Protein AF-A0A453RQS5-F1 (afdb_monomer)

pLDDT: mean 82.47, std 14.27, range [38.06, 96.38]

Organism: Aegilops tauschii subsp. strangulata (NCBI:txid200361)

Mean predicted aligned error: 12.26 Å

Solvent-accessible surface area (backbone atoms only — not comparable to full-atom values): 6063 Å² total; per-residue (Å²): 144,63,66,71,64,75,70,64,76,80,88,71,53,76,68,55,52,51,54,48,56,52,50,55,59,60,53,71,75,60,81,87,71,93,68,81,88,80,87,64,29,88,88,38,98,84,26,63,82,45,75,64,60,52,54,54,60,74,51,65,89,60,77,82,64,94,69,73,65,82,76,88,76,69,90,59,60,82,92,64,65,75,85,88,84,130

Secondary structure (DSSP, 8-state):
--HHHHT--S---HHHHHHHHHHHHHH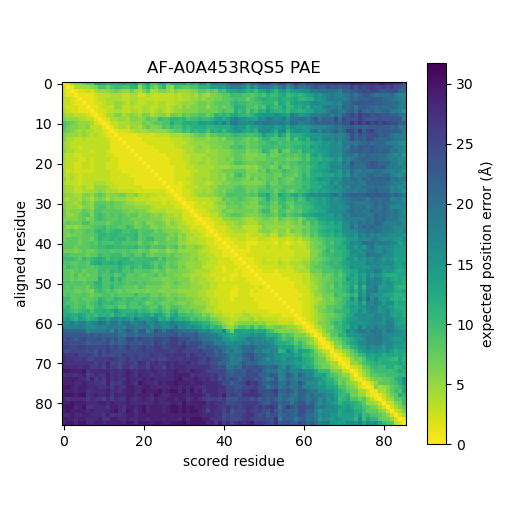HTPPPPSSPP----TTSTT----HHHHHHHHTTTPPPPTT-S--S---S-GGG-S----

Radius of gyration: 23.91 Å; Cα contacts (8 Å, |Δi|>4): 18; chains: 1; bounding box: 50×21×63 Å

Sequence (86 aa):
NRGWIADIHGTLHPRAVIEYVELWRLLQTIQLSNEPDKLSWKWTADGSYSARSAYHALFIGDTTAPFWRPIWKTWAPSNAKIFLWL

Foldseek 3Di:
DCVVVVVDDDDDDPVNVVVVVVVVVVCVPDDDDPDDDDQACPQDPRSDDDPVSVVVVVCVVPDPDPPPDPCPDDPDDPVPPPDPDD

Structure (mmCIF, N/CA/C/O backbone):
data_AF-A0A453RQS5-F1
#
_entry.id   AF-A0A453RQS5-F1
#
loop_
_atom_site.group_PDB
_atom_site.id
_atom_site.type_symbol
_atom_site.label_atom_id
_atom_site.label_alt_id
_atom_site.label_comp_id
_atom_site.label_asym_id
_atom_site.label_entity_id
_atom_site.label_seq_id
_atom_site.pdbx_PDB_ins_code
_atom_site.Cartn_x
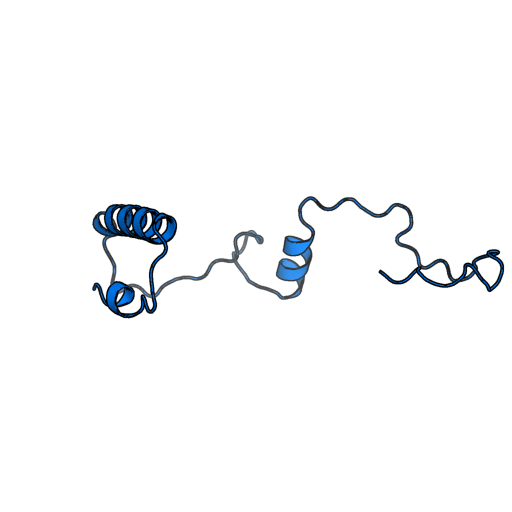_atom_site.Cartn_y
_atom_site.Cartn_z
_atom_site.occupancy
_atom_site.B_iso_or_equiv
_atom_site.auth_seq_id
_atom_site.auth_comp_id
_atom_site.auth_asym_id
_atom_site.auth_atom_id
_atom_site.pdbx_PDB_model_num
ATOM 1 N N . ASN A 1 1 ? -15.226 5.846 17.573 1.00 61.94 1 ASN A N 1
ATOM 2 C CA . ASN A 1 1 ? -14.319 5.083 16.693 1.00 61.94 1 ASN A CA 1
ATOM 3 C C . ASN A 1 1 ? -15.005 4.628 15.391 1.00 61.94 1 ASN A C 1
ATOM 5 O O . ASN A 1 1 ? -15.064 3.443 15.096 1.00 61.94 1 ASN A O 1
ATOM 9 N N . ARG A 1 2 ? -15.618 5.563 14.648 1.00 75.94 2 ARG A N 1
ATOM 10 C CA . ARG A 1 2 ? -16.344 5.320 13.377 1.00 75.94 2 ARG A CA 1
ATOM 11 C C . ARG A 1 2 ? -16.223 6.527 12.425 1.00 75.94 2 ARG A C 1
ATOM 13 O O . ARG A 1 2 ? -17.045 6.696 11.534 1.00 75.94 2 ARG A O 1
ATOM 20 N N . GLY A 1 3 ? -15.221 7.384 12.663 1.00 82.50 3 GLY A N 1
ATOM 21 C CA . GLY A 1 3 ? -15.024 8.644 11.934 1.00 82.50 3 GLY A CA 1
ATOM 22 C C . GLY A 1 3 ? -14.778 8.427 10.444 1.00 82.50 3 GLY A C 1
ATOM 23 O O . GLY A 1 3 ? -15.329 9.157 9.636 1.00 82.50 3 GLY A O 1
ATOM 24 N N . TRP A 1 4 ? -14.112 7.324 10.097 1.00 86.38 4 TRP A N 1
ATOM 25 C CA . TRP A 1 4 ? -13.820 6.942 8.715 1.00 86.38 4 TRP A CA 1
ATOM 26 C C . TRP A 1 4 ? -15.055 6.821 7.811 1.00 86.38 4 TRP A C 1
ATOM 28 O O . TRP A 1 4 ? -14.925 6.974 6.605 1.00 86.38 4 TRP A O 1
ATOM 38 N N . ILE A 1 5 ? -16.254 6.556 8.356 1.00 87.19 5 ILE A N 1
ATOM 39 C CA . ILE A 1 5 ? -17.487 6.527 7.550 1.00 87.19 5 ILE A CA 1
ATOM 40 C C . ILE A 1 5 ? -17.825 7.933 7.049 1.00 87.19 5 ILE A C 1
ATOM 42 O O . ILE A 1 5 ? -18.282 8.089 5.922 1.00 87.19 5 ILE A O 1
ATOM 46 N N . ALA A 1 6 ? -17.624 8.946 7.896 1.00 87.81 6 ALA A N 1
ATOM 47 C CA . ALA A 1 6 ? -17.909 10.333 7.555 1.00 87.81 6 ALA A CA 1
ATOM 48 C C . ALA A 1 6 ? -16.917 10.890 6.525 1.00 87.81 6 ALA A C 1
ATOM 50 O O . ALA A 1 6 ? -17.284 11.805 5.797 1.00 87.81 6 ALA A O 1
ATOM 51 N N . ASP A 1 7 ? -15.720 10.303 6.430 1.00 88.25 7 ASP A N 1
ATOM 52 C CA . ASP A 1 7 ? -14.699 10.654 5.435 1.00 88.25 7 ASP A CA 1
ATOM 53 C C . ASP A 1 7 ? -15.019 10.096 4.031 1.00 88.25 7 ASP A C 1
ATOM 55 O O . ASP A 1 7 ? -14.368 10.450 3.044 1.00 88.25 7 ASP A O 1
ATOM 59 N N . ILE A 1 8 ? -16.023 9.216 3.908 1.00 87.31 8 ILE A N 1
ATOM 60 C CA . ILE A 1 8 ? -16.480 8.702 2.614 1.00 87.31 8 ILE A CA 1
ATOM 61 C C . ILE A 1 8 ? -17.377 9.753 1.964 1.00 87.31 8 ILE A C 1
ATOM 63 O O . ILE A 1 8 ? -18.534 9.943 2.342 1.00 87.31 8 ILE A O 1
ATOM 67 N N . HIS A 1 9 ? -16.844 10.419 0.943 1.00 85.31 9 HIS A N 1
ATOM 68 C CA . HIS A 1 9 ? -17.540 11.474 0.216 1.00 85.31 9 HIS A CA 1
ATOM 69 C C . HIS A 1 9 ? -17.823 11.093 -1.242 1.00 85.31 9 HIS A C 1
ATOM 71 O O . HIS A 1 9 ? -17.062 10.368 -1.881 1.00 85.31 9 HIS A O 1
ATOM 77 N N . GLY A 1 10 ? -18.909 11.652 -1.784 1.00 84.50 10 GLY A N 1
ATOM 78 C CA . GLY A 1 10 ? -19.316 11.478 -3.179 1.00 84.50 10 GLY A CA 1
ATOM 79 C C . GLY A 1 10 ? -20.325 10.349 -3.407 1.00 84.50 10 GLY A C 1
ATOM 80 O O . GLY A 1 10 ? -20.721 9.625 -2.495 1.00 84.50 10 GLY A O 1
ATOM 81 N N . THR A 1 11 ? -20.788 10.222 -4.651 1.00 84.06 11 THR A N 1
ATOM 82 C CA . THR A 1 11 ? -21.712 9.156 -5.053 1.00 84.06 11 THR A CA 1
ATOM 83 C C . THR A 1 11 ? -20.979 7.823 -5.131 1.00 84.06 11 THR A C 1
ATOM 85 O O . THR A 1 11 ? -20.121 7.631 -5.994 1.00 84.06 11 THR A O 1
ATOM 88 N N . LEU A 1 12 ? -21.347 6.884 -4.261 1.00 84.38 12 LEU A N 1
ATOM 89 C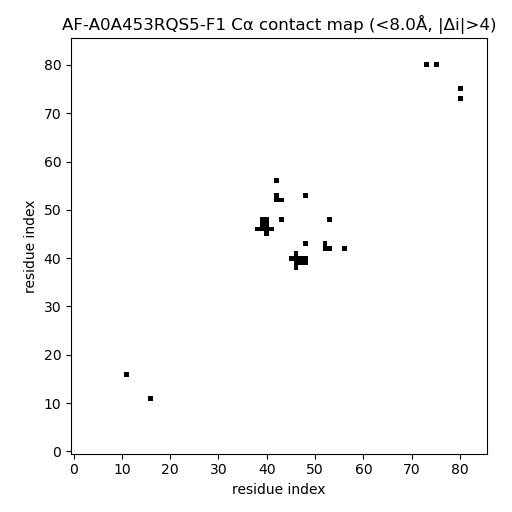 CA . LEU A 1 12 ? -20.824 5.522 -4.290 1.00 84.38 12 LEU A CA 1
ATOM 90 C C . LEU A 1 12 ? -21.466 4.742 -5.442 1.00 84.38 12 LEU A C 1
ATOM 92 O O . LEU A 1 12 ? -22.675 4.513 -5.468 1.00 84.38 12 LEU A O 1
ATOM 96 N N . HIS A 1 13 ? -20.647 4.303 -6.395 1.00 91.00 13 HIS A N 1
ATOM 97 C CA . HIS A 1 13 ? -21.073 3.329 -7.396 1.00 91.00 13 HIS A CA 1
ATOM 98 C C . HIS A 1 13 ? -21.443 1.999 -6.696 1.00 91.00 13 HIS A C 1
ATOM 100 O O . HIS A 1 13 ? -20.793 1.664 -5.706 1.00 91.00 13 HIS A O 1
ATOM 106 N N . PRO A 1 14 ? -22.426 1.207 -7.175 1.00 92.88 14 PRO A N 1
ATOM 107 C CA . PRO A 1 14 ? -22.819 -0.077 -6.587 1.00 92.88 14 PRO A CA 1
ATOM 108 C C . PRO A 1 14 ? -21.679 -0.970 -6.079 1.00 92.88 14 PRO A C 1
ATOM 110 O O . PRO A 1 14 ? -21.778 -1.530 -4.991 1.00 92.88 14 PRO A O 1
ATOM 113 N N . ARG A 1 15 ? -20.569 -1.064 -6.820 1.00 93.31 15 ARG A N 1
ATOM 114 C CA . ARG A 1 15 ? -19.389 -1.823 -6.386 1.00 93.31 15 ARG A CA 1
ATOM 115 C C . ARG A 1 15 ? -18.764 -1.272 -5.099 1.00 93.31 15 ARG A C 1
ATOM 117 O O . ARG A 1 15 ? -18.477 -2.039 -4.190 1.00 93.31 15 ARG A O 1
ATOM 124 N N . ALA A 1 16 ? -18.620 0.046 -4.999 1.00 90.88 16 ALA A N 1
ATOM 125 C CA . ALA A 1 16 ? -18.077 0.700 -3.813 1.00 90.88 16 ALA A CA 1
ATOM 126 C C . ALA A 1 16 ? -18.983 0.502 -2.583 1.00 90.88 16 ALA A C 1
ATOM 128 O O . ALA A 1 16 ? -18.495 0.430 -1.460 1.00 90.88 16 ALA A O 1
ATOM 129 N N . VAL A 1 17 ? -20.301 0.354 -2.780 1.00 92.06 17 VAL A N 1
ATOM 130 C CA . VAL A 1 17 ? -21.235 0.009 -1.692 1.00 92.06 17 VAL A CA 1
ATOM 131 C C . VAL A 1 17 ? -20.974 -1.406 -1.168 1.00 92.06 17 VAL A C 1
ATOM 133 O O . VAL A 1 17 ? -20.998 -1.621 0.042 1.00 92.06 17 VAL A O 1
ATOM 136 N N . ILE A 1 18 ? -20.697 -2.366 -2.056 1.00 95.00 18 ILE A N 1
ATOM 137 C CA . ILE A 1 18 ? -20.337 -3.737 -1.660 1.00 95.00 18 ILE A CA 1
ATOM 138 C C . ILE A 1 18 ? -19.030 -3.723 -0.861 1.00 95.00 18 ILE A C 1
ATOM 140 O O . ILE A 1 18 ? -18.997 -4.233 0.258 1.00 95.00 18 ILE A O 1
ATOM 144 N N . GLU A 1 19 ? -17.996 -3.066 -1.391 1.00 92.94 19 GLU A N 1
ATOM 145 C CA . GLU A 1 19 ? -16.687 -2.933 -0.737 1.00 92.94 19 GLU A CA 1
ATOM 146 C C . GLU A 1 19 ? -16.810 -2.250 0.638 1.00 92.94 19 GLU A C 1
ATOM 148 O O . GLU A 1 19 ? -16.194 -2.684 1.613 1.00 92.94 19 GLU A O 1
ATOM 153 N N . TYR A 1 20 ? -17.679 -1.241 0.762 1.00 91.44 20 TYR A N 1
ATOM 154 C CA . TYR A 1 20 ? -17.996 -0.610 2.043 1.00 91.44 20 TYR A CA 1
ATOM 155 C C . TYR A 1 20 ? -18.599 -1.596 3.052 1.00 91.44 20 TYR A C 1
ATOM 157 O O . TYR A 1 20 ? -18.162 -1.635 4.202 1.00 91.44 20 TYR A O 1
ATOM 165 N N . VAL A 1 21 ? -19.598 -2.394 2.654 1.00 93.19 21 VAL A N 1
ATOM 166 C CA . VAL A 1 21 ? -20.247 -3.362 3.557 1.00 93.19 21 VAL A CA 1
ATOM 167 C C . VAL A 1 21 ? -19.264 -4.447 3.998 1.00 93.19 21 VAL A C 1
ATOM 169 O O . VAL A 1 21 ? -19.282 -4.854 5.163 1.00 93.19 21 VAL A O 1
ATOM 172 N N . GLU A 1 22 ? -18.396 -4.906 3.098 1.00 94.75 22 GLU A N 1
ATOM 173 C CA . GLU A 1 22 ? -17.335 -5.864 3.415 1.00 94.75 22 GLU A CA 1
ATOM 174 C C . GLU A 1 22 ? -16.348 -5.284 4.430 1.00 94.75 22 GLU A C 1
ATOM 176 O O . GLU A 1 22 ? -16.121 -5.888 5.483 1.00 94.75 22 GLU A O 1
ATOM 181 N N . LEU A 1 23 ? -15.841 -4.076 4.175 1.00 92.75 23 LEU A N 1
ATOM 182 C CA . LEU A 1 23 ? -14.939 -3.383 5.090 1.00 92.75 23 LEU A CA 1
ATOM 183 C C . LEU A 1 23 ? -15.599 -3.145 6.453 1.00 92.75 23 LEU A C 1
ATOM 185 O O . LEU A 1 23 ? -14.999 -3.423 7.489 1.00 92.75 23 LEU A O 1
ATOM 189 N N . TRP A 1 24 ? -16.855 -2.694 6.470 1.00 91.38 24 TRP A N 1
ATOM 190 C CA . TRP A 1 24 ? -17.619 -2.478 7.697 1.00 91.38 24 TRP A CA 1
ATOM 191 C C . TRP A 1 24 ? -17.677 -3.735 8.565 1.00 91.38 24 TRP A C 1
ATOM 193 O O . TRP A 1 24 ? -17.467 -3.649 9.777 1.00 91.38 24 TRP A O 1
ATOM 203 N N . ARG A 1 25 ? -17.943 -4.897 7.951 1.00 92.88 25 ARG A N 1
ATOM 204 C CA . ARG A 1 25 ? -17.997 -6.197 8.638 1.00 92.88 25 ARG A CA 1
ATOM 205 C C . ARG A 1 25 ? -16.635 -6.604 9.192 1.00 92.88 25 ARG A C 1
ATOM 207 O O . ARG A 1 25 ? -16.569 -7.002 10.351 1.00 92.88 25 ARG A O 1
ATOM 214 N N . LEU A 1 26 ? -15.570 -6.464 8.403 1.00 93.00 26 LEU A N 1
ATOM 215 C CA . LEU A 1 26 ? -14.201 -6.776 8.831 1.00 93.00 26 LEU A CA 1
ATOM 216 C C . LEU A 1 26 ? -13.756 -5.893 10.002 1.00 93.00 26 LEU A C 1
ATOM 218 O O . LEU A 1 26 ? -13.133 -6.370 10.946 1.00 93.00 26 LEU A O 1
ATOM 222 N N . LEU A 1 27 ? -14.120 -4.611 9.980 1.00 91.38 27 LEU A N 1
ATOM 223 C CA . LEU A 1 27 ? -13.758 -3.677 11.042 1.00 91.38 27 LEU A CA 1
ATOM 224 C C . LEU A 1 27 ? -14.533 -3.918 12.347 1.00 91.38 27 LEU A C 1
ATOM 226 O O . LEU A 1 27 ? -14.012 -3.573 13.404 1.00 91.38 27 LEU A O 1
ATOM 230 N N . GLN A 1 28 ? -15.727 -4.536 12.324 1.00 89.94 28 GLN A N 1
ATOM 231 C CA . GLN A 1 28 ? -16.455 -4.860 13.568 1.00 89.94 28 GLN A CA 1
ATOM 232 C C . GLN A 1 28 ? -15.666 -5.807 14.482 1.00 89.94 28 GLN A C 1
ATOM 234 O O . GLN A 1 28 ? -15.856 -5.779 15.695 1.00 89.94 28 GLN A O 1
ATOM 239 N N . THR A 1 29 ? -14.806 -6.658 13.916 1.00 89.81 29 THR A N 1
ATOM 240 C CA . THR A 1 29 ? -14.025 -7.632 14.689 1.00 89.81 29 THR A CA 1
ATOM 241 C C . THR A 1 29 ? -12.714 -7.062 15.227 1.00 89.81 29 THR A C 1
ATOM 243 O O . THR A 1 29 ? -12.037 -7.730 16.005 1.00 89.81 29 THR A O 1
ATOM 246 N N . ILE A 1 30 ? -12.337 -5.842 14.831 1.00 89.69 30 ILE A N 1
ATOM 247 C CA . ILE A 1 30 ? -11.073 -5.221 15.231 1.00 89.69 30 ILE A CA 1
ATOM 248 C C . ILE A 1 30 ? -11.261 -4.458 16.543 1.00 89.69 30 ILE A C 1
ATOM 250 O O . ILE A 1 30 ? -12.082 -3.547 16.644 1.00 89.69 30 ILE A O 1
ATOM 254 N N . GLN A 1 31 ? -10.4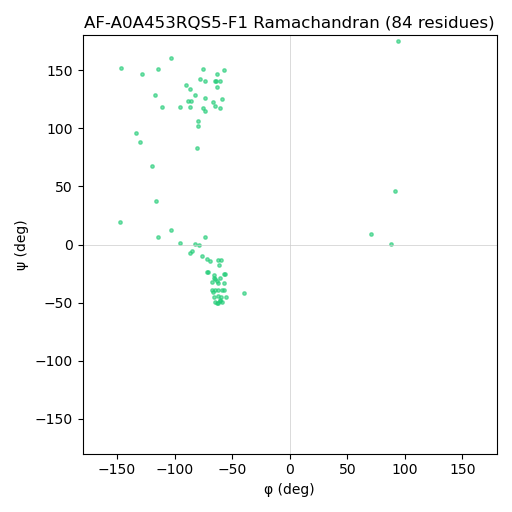53 -4.804 17.542 1.00 89.50 31 GLN A N 1
ATOM 255 C CA . GLN A 1 31 ? -10.341 -4.061 18.794 1.00 89.50 31 GLN A CA 1
ATOM 256 C C . GLN A 1 31 ? -9.155 -3.102 18.686 1.00 89.50 31 GLN A C 1
ATOM 258 O O . GLN A 1 31 ? -8.025 -3.548 18.498 1.00 89.50 31 GLN A O 1
ATOM 263 N N . LEU A 1 32 ? -9.405 -1.794 18.780 1.00 87.69 32 LEU A N 1
ATOM 264 C CA . LEU A 1 32 ? -8.315 -0.819 18.815 1.00 87.69 32 LEU A CA 1
ATOM 265 C C . LEU A 1 32 ? -7.680 -0.776 20.204 1.00 87.69 32 LEU A C 1
ATOM 267 O O . LEU A 1 32 ? -8.372 -0.829 21.221 1.00 87.69 32 LEU A O 1
ATOM 271 N N . SER A 1 33 ? -6.362 -0.619 20.223 1.00 90.88 33 SER A N 1
ATOM 272 C CA . SER A 1 33 ? -5.581 -0.310 21.416 1.00 90.88 33 SER A CA 1
ATOM 273 C C . SER A 1 33 ? -5.181 1.163 21.436 1.00 90.88 33 SER A C 1
ATOM 275 O O . SER A 1 33 ? -5.124 1.806 20.393 1.00 90.88 33 SER A O 1
ATOM 277 N N . ASN A 1 34 ? -4.825 1.675 22.615 1.00 92.00 34 ASN A N 1
ATOM 278 C CA . ASN A 1 34 ? -4.184 2.989 22.752 1.00 92.00 34 ASN A CA 1
ATOM 279 C C . ASN A 1 34 ? -2.677 2.962 22.428 1.00 92.00 34 ASN A C 1
ATOM 281 O O . ASN A 1 34 ? -2.016 3.993 22.524 1.00 92.00 34 ASN A O 1
ATOM 285 N N . GLU A 1 35 ? -2.127 1.795 22.086 1.00 94.38 35 GLU A N 1
ATOM 286 C CA . GLU A 1 35 ? -0.745 1.677 21.626 1.00 94.38 35 GLU A CA 1
ATOM 287 C C . GLU A 1 35 ? -0.556 2.421 20.297 1.00 94.38 35 GLU A C 1
ATOM 289 O O . GLU A 1 35 ? -1.435 2.350 19.434 1.00 94.38 35 GLU A O 1
ATOM 294 N N . PRO A 1 36 ? 0.577 3.117 20.105 1.00 92.56 36 PRO A N 1
ATOM 295 C CA . PRO A 1 36 ? 0.867 3.782 18.847 1.00 92.56 36 PRO A CA 1
ATOM 296 C C . PRO A 1 36 ? 1.037 2.765 17.716 1.00 92.56 36 PRO A C 1
ATOM 298 O O . PRO A 1 36 ? 1.680 1.721 17.882 1.00 92.56 36 PRO A O 1
ATOM 301 N N . ASP A 1 37 ? 0.515 3.112 16.541 1.00 90.88 37 ASP A N 1
ATOM 302 C CA . ASP A 1 37 ? 0.698 2.314 15.334 1.00 90.88 37 ASP A CA 1
ATOM 303 C C . ASP A 1 37 ? 2.183 2.191 14.974 1.00 90.88 37 ASP A C 1
ATOM 305 O O . ASP A 1 37 ? 2.967 3.142 15.068 1.00 90.88 37 ASP A O 1
ATOM 309 N N . LYS A 1 38 ? 2.570 0.997 14.521 1.00 89.94 38 LYS A N 1
ATOM 310 C CA . LYS A 1 38 ? 3.928 0.702 14.057 1.00 89.94 38 LYS A CA 1
ATOM 311 C C . LYS A 1 38 ? 3.907 0.478 12.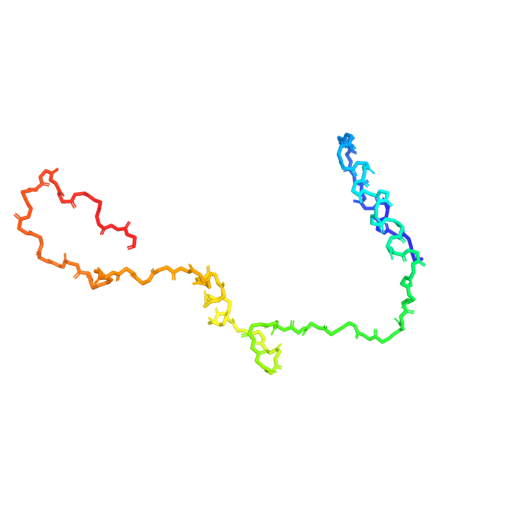555 1.00 89.94 38 LYS A C 1
ATOM 313 O O . LYS A 1 38 ? 3.286 -0.466 12.073 1.00 89.94 38 LYS A O 1
ATOM 318 N N . LEU A 1 39 ? 4.627 1.319 11.820 1.00 89.31 39 LEU A N 1
ATOM 319 C CA . LEU A 1 39 ? 4.848 1.123 10.393 1.00 89.31 39 LEU A CA 1
ATOM 320 C C . LEU A 1 39 ? 6.064 0.215 10.199 1.00 89.31 39 LEU A C 1
ATOM 322 O O . LEU A 1 39 ? 7.170 0.575 10.594 1.00 89.31 39 LEU A O 1
ATOM 326 N N . SER A 1 40 ? 5.860 -0.950 9.582 1.00 94.31 40 SER A N 1
ATOM 327 C CA . SER A 1 40 ? 6.939 -1.860 9.194 1.00 94.31 40 SER A CA 1
ATOM 328 C C . SER A 1 40 ? 6.995 -2.022 7.677 1.00 94.31 40 SER A C 1
ATOM 330 O O . SER A 1 40 ? 6.005 -2.292 6.993 1.00 94.31 40 SER A O 1
ATOM 332 N N . TRP A 1 41 ? 8.186 -1.833 7.122 1.00 95.88 41 TRP A N 1
ATOM 333 C CA . TRP A 1 41 ? 8.447 -2.007 5.705 1.00 95.88 41 TRP A CA 1
ATOM 334 C C . TRP A 1 41 ? 8.622 -3.491 5.380 1.00 95.88 41 TRP A C 1
ATOM 336 O O . TRP A 1 41 ? 9.677 -4.073 5.602 1.00 95.88 41 TRP A O 1
ATOM 346 N N . LYS A 1 42 ? 7.585 -4.114 4.812 1.00 95.12 42 LYS A N 1
ATOM 347 C CA . LYS A 1 42 ? 7.547 -5.567 4.548 1.00 95.12 42 LYS A CA 1
ATOM 348 C C . LYS A 1 42 ? 8.654 -6.109 3.629 1.00 95.12 42 LYS A C 1
ATOM 350 O O . LYS A 1 42 ? 8.798 -7.320 3.509 1.00 95.12 42 LYS A O 1
ATOM 355 N N . TRP A 1 43 ? 9.378 -5.234 2.931 1.00 94.25 43 TRP A N 1
ATOM 356 C CA . TRP A 1 43 ? 10.394 -5.617 1.948 1.00 94.25 43 TRP A CA 1
ATOM 357 C C . TRP A 1 43 ? 11.816 -5.644 2.515 1.00 94.25 43 TRP A C 1
ATOM 359 O O . TRP A 1 43 ? 12.759 -5.926 1.778 1.00 94.25 43 TRP A O 1
ATOM 369 N N . THR A 1 44 ? 11.992 -5.355 3.804 1.00 94.50 44 THR A N 1
ATOM 370 C CA . THR A 1 44 ? 13.260 -5.555 4.509 1.00 94.50 44 THR A CA 1
ATOM 371 C C . THR A 1 44 ? 13.023 -6.356 5.785 1.00 94.50 44 THR A C 1
ATOM 373 O O . THR A 1 44 ? 11.974 -6.255 6.416 1.00 94.50 44 THR A O 1
ATOM 376 N N . ALA A 1 45 ? 13.998 -7.183 6.167 1.00 93.75 45 ALA A N 1
ATOM 377 C CA . ALA A 1 45 ? 13.873 -8.053 7.339 1.00 93.75 45 ALA A CA 1
ATOM 378 C C . ALA A 1 45 ? 13.796 -7.268 8.660 1.00 93.75 45 ALA A C 1
ATOM 380 O O . ALA A 1 45 ? 13.184 -7.726 9.619 1.00 93.75 45 ALA A O 1
ATOM 381 N N . ASP A 1 46 ? 14.404 -6.083 8.698 1.00 93.94 46 ASP A N 1
ATOM 382 C CA . ASP A 1 46 ? 14.391 -5.173 9.842 1.00 93.94 46 ASP A CA 1
ATOM 383 C C . ASP A 1 46 ? 13.148 -4.266 9.882 1.00 93.94 46 ASP A C 1
ATOM 385 O O . ASP A 1 46 ? 12.964 -3.517 10.837 1.00 93.94 46 ASP A O 1
ATOM 389 N N . GLY A 1 47 ? 12.294 -4.311 8.852 1.00 94.94 47 GLY A N 1
ATOM 390 C CA . GLY A 1 47 ? 11.122 -3.447 8.740 1.00 94.94 47 GLY A CA 1
ATOM 391 C C . GLY A 1 47 ? 11.443 -1.977 8.451 1.00 94.94 47 GLY A C 1
ATOM 392 O O . GLY A 1 47 ? 10.529 -1.151 8.492 1.00 94.94 47 GLY A O 1
ATOM 393 N N . SER A 1 48 ? 12.697 -1.626 8.150 1.00 95.31 48 SER A N 1
ATOM 394 C CA . SER A 1 48 ? 13.108 -0.248 7.878 1.00 95.31 48 SER A CA 1
ATOM 395 C C . SER A 1 48 ? 12.826 0.176 6.439 1.00 95.31 48 SER A C 1
ATOM 397 O O . SER A 1 48 ? 13.261 -0.440 5.461 1.00 95.31 48 SER A O 1
ATOM 399 N N . TYR A 1 49 ? 12.156 1.313 6.292 1.00 94.81 49 TYR A N 1
ATOM 400 C CA . TYR A 1 49 ? 11.991 1.949 4.993 1.00 94.81 49 TYR A CA 1
ATOM 401 C C . TYR A 1 49 ? 13.296 2.607 4.518 1.00 94.81 49 TYR A C 1
ATOM 403 O O . TYR A 1 49 ? 13.995 3.275 5.277 1.00 94.81 49 TYR A O 1
ATOM 411 N N . SER A 1 50 ? 13.581 2.498 3.219 1.00 95.50 50 SER A N 1
ATOM 412 C CA . SER A 1 50 ? 14.558 3.343 2.533 1.00 95.50 50 SER A CA 1
ATOM 413 C C . SER A 1 50 ? 14.110 3.579 1.092 1.00 95.50 50 SER A C 1
ATOM 415 O O . SER A 1 50 ? 13.469 2.718 0.490 1.00 95.50 50 SER A O 1
ATOM 417 N N . ALA A 1 51 ? 14.500 4.707 0.491 1.00 96.38 51 ALA A N 1
ATOM 418 C CA . ALA A 1 51 ? 14.212 4.962 -0.925 1.00 96.38 51 ALA A CA 1
ATOM 419 C C . ALA A 1 51 ? 14.785 3.859 -1.837 1.00 96.38 51 ALA A C 1
ATOM 421 O O . ALA A 1 51 ? 14.178 3.487 -2.837 1.00 96.38 51 ALA A O 1
ATOM 422 N N . ARG A 1 52 ? 15.928 3.274 -1.452 1.00 94.25 52 ARG A N 1
ATOM 423 C CA . ARG A 1 52 ? 16.545 2.146 -2.157 1.00 94.25 52 ARG A CA 1
ATOM 424 C C . ARG A 1 52 ? 15.680 0.887 -2.096 1.00 94.25 52 ARG A C 1
ATOM 426 O O . ARG A 1 52 ? 15.456 0.263 -3.129 1.00 94.25 52 ARG A O 1
ATOM 433 N N . SER A 1 53 ? 15.210 0.493 -0.912 1.00 95.06 53 SER A N 1
ATOM 434 C CA . SER A 1 53 ? 14.357 -0.694 -0.761 1.00 95.06 53 SER A CA 1
ATOM 435 C C . SER A 1 53 ? 12.983 -0.494 -1.408 1.00 95.06 53 SER A C 1
ATOM 437 O O . SER A 1 53 ? 12.451 -1.439 -1.981 1.00 95.06 53 SER A O 1
ATOM 439 N N . ALA A 1 54 ? 12.453 0.733 -1.407 1.00 95.50 54 ALA A N 1
ATOM 440 C CA . ALA A 1 54 ? 11.275 1.113 -2.185 1.00 95.50 54 ALA A CA 1
ATOM 441 C C . ALA A 1 54 ? 11.489 0.933 -3.687 1.00 95.50 54 ALA A C 1
ATOM 443 O O . ALA A 1 54 ? 10.678 0.283 -4.341 1.00 95.50 54 ALA A O 1
ATOM 444 N N . TYR A 1 55 ? 12.607 1.437 -4.215 1.00 93.31 55 TYR A N 1
ATOM 445 C CA . TYR A 1 55 ? 12.942 1.264 -5.622 1.00 93.31 55 TYR A CA 1
ATOM 446 C C . TYR A 1 55 ? 13.046 -0.219 -5.978 1.00 93.31 55 TYR A C 1
ATOM 448 O O . TYR A 1 55 ? 12.369 -0.665 -6.890 1.00 93.31 55 TYR A O 1
ATOM 456 N N . HIS A 1 56 ? 13.792 -1.017 -5.208 1.00 91.50 56 HIS A N 1
ATOM 457 C CA . HIS A 1 56 ? 13.866 -2.463 -5.440 1.00 91.50 56 HIS A CA 1
ATOM 458 C C . HIS A 1 56 ? 12.492 -3.146 -5.412 1.00 91.50 56 HIS A C 1
ATOM 460 O O . HIS A 1 56 ? 12.246 -4.013 -6.246 1.00 91.50 56 HIS A O 1
ATOM 466 N N . ALA A 1 57 ? 11.597 -2.747 -4.503 1.00 93.88 57 ALA A N 1
ATOM 467 C CA . ALA A 1 57 ? 10.256 -3.317 -4.410 1.00 93.88 57 ALA A CA 1
ATOM 468 C C . ALA A 1 57 ? 9.400 -3.070 -5.665 1.00 93.88 57 ALA A C 1
ATOM 470 O O . ALA A 1 57 ? 8.588 -3.925 -6.013 1.00 93.88 57 ALA A O 1
ATOM 471 N N . LEU A 1 58 ? 9.601 -1.947 -6.364 1.00 91.56 58 LEU A N 1
ATOM 472 C CA . LEU A 1 58 ? 8.893 -1.638 -7.614 1.00 91.56 58 LEU A CA 1
ATOM 473 C C . LEU A 1 58 ? 9.255 -2.592 -8.760 1.00 91.56 58 LEU A C 1
ATOM 475 O O . LEU A 1 58 ? 8.435 -2.797 -9.648 1.00 91.56 58 LEU A O 1
ATOM 479 N N . PHE A 1 59 ? 10.447 -3.190 -8.722 1.00 88.56 59 PHE A N 1
ATOM 480 C CA . PHE A 1 59 ? 10.947 -4.108 -9.753 1.00 88.56 59 PHE A CA 1
ATOM 481 C C . PHE A 1 59 ? 10.871 -5.582 -9.331 1.00 88.56 59 PHE A C 1
ATOM 483 O O . PHE A 1 59 ? 11.464 -6.450 -9.972 1.00 88.56 59 PHE A O 1
ATOM 490 N N . ILE A 1 60 ? 10.164 -5.906 -8.243 1.00 88.25 60 ILE A N 1
ATOM 491 C CA . ILE A 1 60 ? 9.954 -7.306 -7.862 1.00 88.25 60 ILE A CA 1
ATOM 492 C C . ILE A 1 60 ? 9.078 -7.980 -8.919 1.00 88.25 60 ILE A C 1
ATOM 494 O O . ILE A 1 60 ? 7.952 -7.560 -9.169 1.00 88.25 60 ILE A O 1
ATOM 498 N N . GLY A 1 61 ? 9.599 -9.057 -9.508 1.00 83.00 61 GLY A N 1
ATOM 499 C CA . GLY A 1 61 ? 8.948 -9.768 -10.610 1.00 83.00 61 GLY A CA 1
ATOM 500 C C . GLY A 1 61 ? 9.287 -9.210 -11.991 1.00 83.00 61 GLY A C 1
ATOM 501 O O . GLY A 1 61 ? 8.812 -9.761 -12.981 1.00 83.00 61 GLY A O 1
ATOM 502 N N . ASP A 1 62 ? 10.118 -8.168 -12.068 1.00 82.88 62 ASP A N 1
ATOM 503 C CA . ASP A 1 62 ? 10.618 -7.678 -13.345 1.00 82.88 62 ASP A CA 1
ATOM 504 C C . ASP A 1 62 ? 11.711 -8.601 -13.903 1.00 82.88 62 ASP A C 1
ATOM 506 O O . ASP A 1 62 ? 12.449 -9.277 -13.177 1.00 82.88 62 ASP A O 1
ATOM 510 N N . THR A 1 63 ? 11.806 -8.635 -15.225 1.00 76.06 63 THR A N 1
ATOM 511 C CA . THR A 1 63 ? 12.833 -9.384 -15.943 1.00 76.06 63 THR A CA 1
ATOM 512 C C . THR A 1 63 ? 14.053 -8.510 -16.166 1.00 76.06 63 THR A C 1
ATOM 514 O O . THR A 1 63 ? 13.945 -7.352 -16.562 1.00 76.06 63 THR A O 1
ATOM 517 N N . THR A 1 64 ? 15.246 -9.064 -15.963 1.00 71.69 64 THR A N 1
ATOM 518 C CA . THR A 1 64 ? 16.469 -8.344 -16.308 1.00 71.69 64 THR A CA 1
ATOM 519 C C . THR A 1 64 ? 16.523 -8.142 -17.817 1.00 71.69 64 THR A C 1
ATOM 521 O O . THR A 1 64 ? 16.559 -9.103 -18.585 1.00 71.69 64 THR A O 1
ATOM 524 N N . ALA A 1 65 ? 16.553 -6.8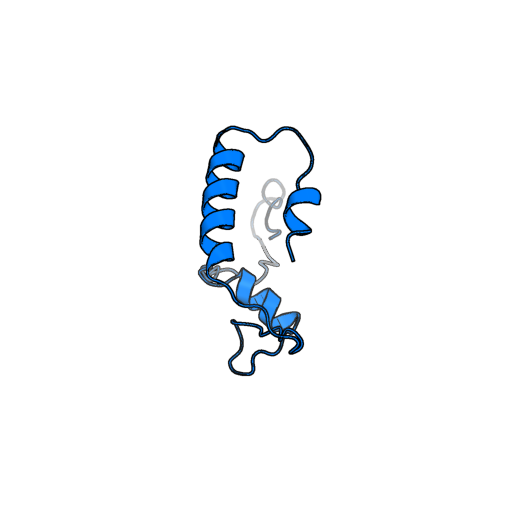84 -18.261 1.00 69.12 65 ALA A N 1
ATOM 525 C CA . ALA A 1 65 ? 16.824 -6.582 -19.656 1.00 69.12 65 ALA A CA 1
ATOM 526 C C . ALA A 1 65 ? 18.224 -7.130 -20.010 1.00 69.12 65 ALA A C 1
ATOM 528 O O . ALA A 1 65 ? 19.221 -6.663 -19.444 1.00 69.12 65 ALA A O 1
ATOM 529 N N . PRO A 1 66 ? 18.351 -8.088 -20.950 1.00 64.88 66 PRO A N 1
ATOM 530 C CA . PRO A 1 66 ? 19.655 -8.644 -21.322 1.00 64.88 66 PRO A CA 1
ATOM 531 C C . PRO A 1 66 ? 20.604 -7.579 -21.900 1.00 64.88 66 PRO A C 1
ATOM 533 O O . PRO A 1 66 ? 21.821 -7.760 -21.891 1.00 64.88 66 PRO A O 1
ATOM 536 N N . PHE A 1 67 ? 20.062 -6.436 -22.335 1.00 65.38 67 PHE A N 1
ATOM 537 C CA . PHE A 1 67 ? 20.788 -5.318 -22.938 1.00 65.38 67 PHE A CA 1
ATOM 538 C C . PHE A 1 67 ? 20.716 -4.026 -22.107 1.00 65.38 67 PHE A C 1
ATOM 540 O O . PHE A 1 67 ? 20.659 -2.939 -22.665 1.00 65.38 67 PHE A O 1
ATOM 547 N N . TRP A 1 68 ? 20.753 -4.124 -20.772 1.00 64.06 68 TRP A N 1
ATOM 548 C CA . TRP A 1 68 ? 20.736 -2.955 -19.869 1.00 64.06 68 TRP A CA 1
ATOM 549 C C . TRP A 1 68 ? 21.939 -2.007 -20.029 1.00 64.06 68 TRP A C 1
ATOM 551 O O . TRP A 1 68 ? 21.940 -0.895 -19.503 1.00 64.06 68 TRP A O 1
ATOM 561 N N . ARG A 1 69 ? 22.999 -2.436 -20.729 1.00 66.25 69 ARG A N 1
ATOM 562 C CA . ARG A 1 69 ? 24.146 -1.572 -21.020 1.00 66.25 69 ARG A CA 1
ATOM 563 C C . ARG A 1 69 ? 23.750 -0.564 -22.100 1.00 66.25 69 ARG A C 1
ATOM 565 O O . ARG A 1 69 ? 23.357 -0.996 -23.184 1.00 66.25 69 ARG A O 1
ATOM 572 N N . PRO A 1 70 ? 23.926 0.748 -21.869 1.00 64.06 70 PRO A N 1
ATOM 573 C CA . PRO A 1 70 ? 23.591 1.735 -22.879 1.00 64.06 70 PRO A CA 1
ATOM 574 C C . PRO A 1 70 ? 24.397 1.478 -24.158 1.00 64.06 70 PRO A C 1
ATOM 576 O O . PRO A 1 70 ? 25.631 1.388 -24.137 1.00 64.06 70 PRO A O 1
ATOM 579 N N . ILE A 1 71 ? 23.696 1.336 -25.284 1.00 64.56 71 ILE A N 1
ATOM 580 C CA . ILE A 1 71 ? 24.309 1.124 -26.597 1.00 64.56 71 ILE A CA 1
ATOM 581 C C . ILE A 1 71 ? 24.770 2.487 -27.117 1.00 64.56 71 ILE A C 1
ATOM 583 O O . ILE A 1 71 ? 24.096 3.148 -27.899 1.00 64.56 71 ILE A O 1
ATOM 587 N N . TRP A 1 72 ? 25.950 2.920 -26.677 1.00 60.62 72 TRP A N 1
ATOM 588 C CA . TRP A 1 72 ? 26.531 4.205 -27.082 1.00 60.62 72 TRP A CA 1
ATOM 589 C C . TRP A 1 72 ? 26.970 4.253 -28.558 1.00 60.62 72 TRP A C 1
ATOM 591 O O . TRP A 1 72 ? 27.222 5.328 -29.096 1.00 60.62 72 TRP A O 1
ATOM 601 N N . LYS A 1 73 ? 27.062 3.101 -29.238 1.00 60.09 73 LYS A N 1
ATOM 602 C CA . LYS A 1 73 ? 27.395 2.997 -30.667 1.00 60.09 73 LYS A CA 1
ATOM 603 C C . LYS A 1 73 ? 26.387 2.106 -31.387 1.00 60.09 73 LYS A C 1
ATOM 605 O O . LYS A 1 73 ? 26.601 0.906 -31.530 1.00 60.09 73 LYS A O 1
ATOM 610 N N . THR A 1 74 ? 25.294 2.694 -31.862 1.00 63.62 74 THR A N 1
ATOM 611 C CA . THR A 1 74 ? 24.409 2.034 -32.827 1.00 63.62 74 THR A CA 1
ATOM 612 C C . THR A 1 74 ? 24.936 2.281 -34.244 1.00 63.62 74 THR A C 1
ATOM 614 O O . THR A 1 74 ? 25.089 3.426 -34.675 1.00 63.62 74 THR A O 1
ATOM 617 N N . TRP A 1 75 ? 25.195 1.203 -34.991 1.00 64.88 75 TRP A N 1
ATOM 618 C CA . TRP A 1 75 ? 25.426 1.245 -36.448 1.00 64.88 75 TRP A CA 1
ATOM 619 C C . TRP A 1 75 ? 24.126 1.485 -37.238 1.00 64.88 75 TRP A C 1
ATOM 621 O O . TRP A 1 75 ? 24.119 1.435 -38.465 1.00 64.88 75 TRP A O 1
ATOM 631 N N . ALA A 1 76 ? 23.019 1.749 -36.536 1.00 66.75 76 ALA A N 1
ATOM 632 C CA . ALA A 1 76 ? 21.742 2.064 -37.143 1.00 66.75 76 ALA A CA 1
ATOM 633 C C . ALA A 1 76 ? 21.845 3.376 -37.946 1.00 66.75 76 ALA A C 1
ATOM 635 O O . ALA A 1 76 ? 22.420 4.354 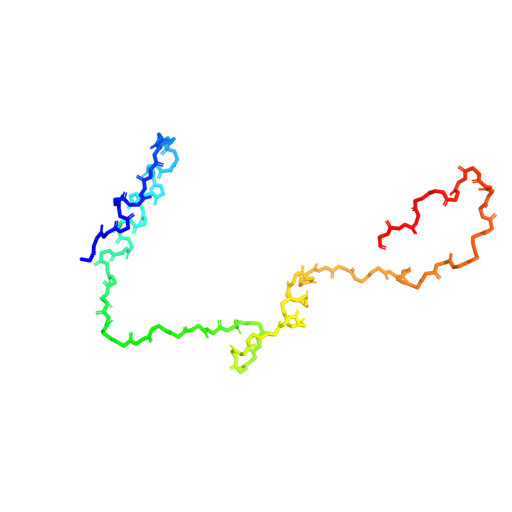-37.447 1.00 66.75 76 ALA A O 1
ATOM 636 N N . PRO A 1 77 ? 21.295 3.424 -39.171 1.00 66.50 77 PRO A N 1
ATOM 637 C CA . PRO A 1 77 ? 21.195 4.662 -39.932 1.00 66.50 77 PRO A CA 1
ATOM 638 C C . PRO A 1 77 ? 20.415 5.719 -39.130 1.00 66.50 77 PRO A C 1
ATOM 640 O O . PRO A 1 77 ? 19.593 5.399 -38.271 1.00 66.50 77 PRO A O 1
ATOM 643 N N . SER A 1 78 ? 20.723 7.000 -39.346 1.00 65.31 78 SER A N 1
ATOM 644 C CA . SER A 1 78 ? 20.260 8.122 -38.506 1.00 65.31 78 SER A CA 1
ATOM 645 C C . SER A 1 78 ? 18.736 8.229 -38.369 1.00 65.31 78 SER A C 1
ATOM 647 O O . SER A 1 78 ? 18.257 8.724 -37.353 1.00 65.31 78 SER A O 1
ATOM 649 N N . ASN A 1 79 ? 17.980 7.713 -39.338 1.00 67.88 79 ASN A N 1
ATOM 650 C CA . ASN A 1 79 ? 16.518 7.639 -39.325 1.00 67.88 79 ASN A CA 1
ATOM 651 C C . ASN A 1 79 ? 15.941 6.606 -38.334 1.00 67.88 79 ASN A C 1
ATOM 653 O O . ASN A 1 79 ? 14.745 6.643 -38.069 1.00 67.88 79 ASN A O 1
ATOM 657 N N . ALA A 1 80 ? 16.767 5.711 -37.782 1.00 60.72 80 ALA A N 1
ATOM 658 C CA . ALA A 1 80 ? 16.374 4.661 -36.837 1.00 60.72 80 ALA A CA 1
ATOM 659 C C . ALA A 1 80 ? 16.988 4.836 -35.431 1.00 60.72 80 ALA A C 1
ATOM 661 O O . ALA A 1 80 ? 16.856 3.956 -34.585 1.00 60.72 80 ALA A O 1
ATOM 662 N N . LYS A 1 81 ? 17.680 5.955 -35.158 1.00 55.69 81 LYS A N 1
ATOM 663 C CA . LYS A 1 81 ? 18.332 6.220 -33.856 1.00 55.69 81 LYS A CA 1
ATOM 664 C C . LYS A 1 81 ? 17.403 6.776 -32.774 1.00 55.69 81 LYS A C 1
ATOM 666 O O . LYS A 1 81 ? 17.852 7.050 -31.664 1.00 55.69 81 LYS A O 1
ATOM 671 N N . ILE A 1 82 ? 16.130 6.965 -33.085 1.00 56.59 82 ILE A N 1
ATOM 672 C CA . ILE A 1 82 ? 15.138 7.440 -32.126 1.00 56.59 82 ILE A CA 1
ATOM 673 C C . ILE A 1 82 ? 14.608 6.193 -31.397 1.00 56.59 82 ILE A C 1
ATOM 675 O O . ILE A 1 82 ? 14.307 5.203 -32.051 1.00 56.59 82 ILE A O 1
ATOM 679 N N . PHE A 1 83 ? 14.509 6.241 -30.065 1.00 55.34 83 PHE A N 1
ATOM 680 C CA . PHE A 1 83 ? 13.895 5.229 -29.177 1.00 55.34 83 PHE A CA 1
ATOM 681 C C . PHE A 1 83 ? 14.786 4.114 -28.597 1.00 55.34 83 PHE A C 1
ATOM 683 O O . PHE A 1 83 ? 14.372 2.965 -28.491 1.00 55.34 83 PHE A O 1
ATOM 690 N N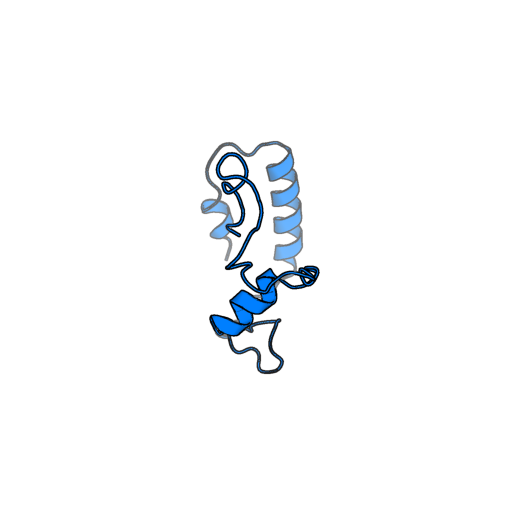 . LEU A 1 84 ? 15.967 4.470 -28.087 1.00 49.12 84 LEU A N 1
ATOM 691 C CA . LEU A 1 84 ? 16.598 3.729 -26.983 1.00 49.12 84 LEU A CA 1
ATOM 692 C C . LEU A 1 84 ? 16.774 4.675 -25.793 1.00 49.12 84 LEU A C 1
ATOM 694 O O . LEU A 1 84 ? 17.875 5.091 -25.451 1.00 49.12 84 LEU A O 1
ATOM 698 N N . TRP A 1 85 ? 15.642 5.072 -25.222 1.00 47.88 85 TRP A N 1
ATOM 699 C CA . TRP A 1 85 ? 15.569 5.682 -23.901 1.00 47.88 85 TRP A CA 1
ATOM 700 C C . TRP A 1 85 ? 14.431 5.005 -23.146 1.00 47.88 85 TRP A C 1
ATOM 702 O O . TRP A 1 85 ? 13.272 5.356 -23.349 1.00 47.88 85 TRP A O 1
ATOM 712 N N . LEU A 1 86 ? 14.802 4.010 -22.341 1.00 38.06 86 LEU A N 1
ATOM 713 C CA . LEU A 1 86 ? 14.196 3.590 -21.077 1.00 38.06 86 LEU A CA 1
ATOM 714 C C . LEU A 1 86 ? 15.305 2.913 -20.265 1.00 38.06 86 LEU A C 1
ATO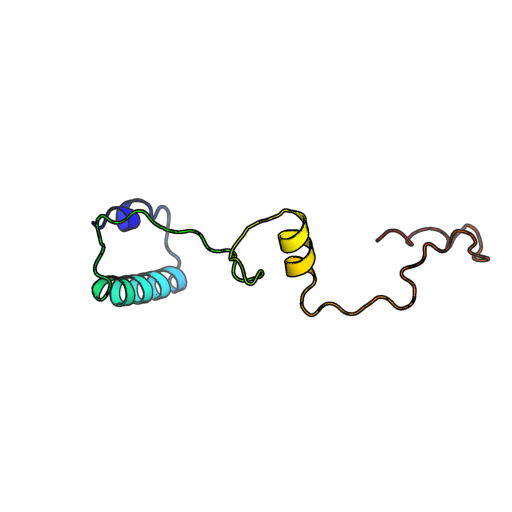M 716 O O . LEU A 1 86 ? 16.027 2.082 -20.863 1.00 38.06 86 LEU A O 1
#